Protein AF-A0A2K9E725-F1 (afdb_monomer_lite)

Radius of gyration: 13.04 Å; chains: 1; bounding box: 26×29×40 Å

Organism: NCBI:txid1677857

pLDDT: mean 79.43, std 13.57, range [33.56, 94.12]

Foldseek 3Di:
DPPPPDLVNVLVVLVVCLVVLLPDDQVRLVVVLVVVLVVCVVPDDPVLSVQLNV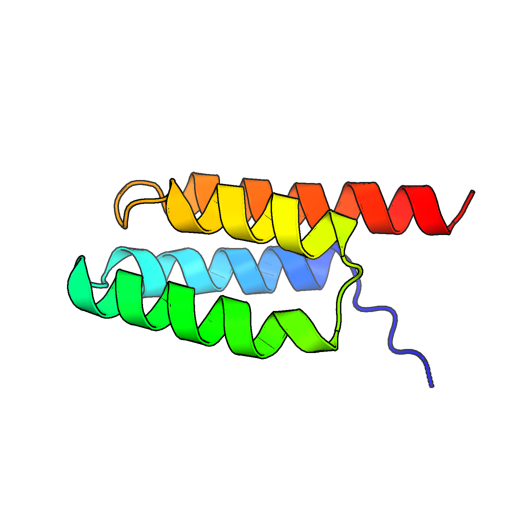LSVPDDSVCSVVSSVSNSVSVVVVVVVVVD

Structure (mmCIF, N/CA/C/O backbone):
data_AF-A0A2K9E725-F1
#
_entry.id   AF-A0A2K9E725-F1
#
loop_
_atom_site.group_PDB
_atom_site.id
_atom_site.type_symbol
_atom_site.label_atom_id
_atom_site.label_alt_id
_atom_site.label_comp_id
_atom_site.label_asym_id
_atom_site.label_entity_id
_atom_site.label_seq_id
_atom_site.pdbx_PDB_ins_code
_atom_site.Cartn_x
_atom_site.Cartn_y
_atom_site.Cartn_z
_atom_site.occupancy
_atom_site.B_iso_or_equiv
_atom_site.auth_seq_id
_atom_site.auth_comp_id
_atom_site.auth_asym_id
_atom_site.auth_atom_id
_atom_site.pdbx_PDB_model_num
ATOM 1 N N . MET A 1 1 ? 12.331 -20.025 -16.613 1.00 33.56 1 MET A N 1
ATOM 2 C CA . MET A 1 1 ? 10.857 -20.028 -16.519 1.00 33.56 1 MET A CA 1
ATOM 3 C C . MET A 1 1 ? 10.451 -18.688 -15.944 1.00 33.56 1 MET A C 1
ATOM 5 O O . MET A 1 1 ? 10.320 -18.570 -14.734 1.00 33.56 1 MET A O 1
ATOM 9 N N . ASP A 1 2 ? 10.313 -17.677 -16.796 1.00 41.78 2 ASP A N 1
ATOM 10 C CA . ASP A 1 2 ? 9.739 -16.408 -16.360 1.00 41.78 2 ASP A CA 1
ATOM 11 C C . ASP A 1 2 ? 8.231 -16.598 -16.300 1.00 41.78 2 ASP A C 1
ATOM 13 O O . ASP A 1 2 ? 7.542 -16.619 -17.320 1.00 41.78 2 ASP A O 1
ATOM 17 N N . GLN A 1 3 ? 7.712 -16.804 -15.091 1.00 40.31 3 GLN A N 1
ATOM 18 C CA . GLN A 1 3 ? 6.296 -16.595 -14.845 1.00 40.31 3 GLN A CA 1
ATOM 19 C C . GLN A 1 3 ? 6.052 -15.095 -15.008 1.00 40.31 3 GLN A C 1
ATOM 21 O O . GLN A 1 3 ? 6.166 -14.339 -14.045 1.00 40.31 3 GLN A O 1
ATOM 26 N N . LYS A 1 4 ? 5.755 -14.649 -16.236 1.00 49.69 4 LYS A N 1
ATOM 27 C CA . LYS A 1 4 ? 5.082 -13.367 -16.445 1.00 49.69 4 LYS A CA 1
ATOM 28 C C . LYS A 1 4 ? 3.772 -13.468 -15.675 1.00 49.69 4 LYS A C 1
ATOM 30 O O . LYS A 1 4 ? 2.836 -14.125 -16.123 1.00 49.69 4 LYS A O 1
ATOM 35 N N . ILE A 1 5 ? 3.759 -12.921 -14.464 1.00 54.31 5 ILE A N 1
ATOM 36 C CA . ILE A 1 5 ? 2.539 -12.784 -13.687 1.00 54.31 5 ILE A CA 1
ATOM 37 C C . ILE A 1 5 ? 1.603 -11.943 -14.554 1.00 54.31 5 ILE A C 1
ATOM 39 O O . ILE A 1 5 ? 1.945 -10.819 -14.913 1.00 54.31 5 ILE A O 1
ATOM 43 N N . ASP A 1 6 ? 0.465 -12.519 -14.938 1.00 64.12 6 ASP A N 1
ATOM 44 C CA . ASP A 1 6 ? -0.595 -11.808 -15.647 1.00 64.12 6 ASP A CA 1
ATOM 45 C C . ASP A 1 6 ? -1.029 -10.619 -14.782 1.00 64.12 6 ASP A C 1
ATOM 47 O O . ASP A 1 6 ? -1.416 -10.797 -13.621 1.00 64.12 6 ASP A O 1
ATOM 51 N N . SER A 1 7 ? -0.920 -9.407 -15.325 1.00 60.94 7 SER A N 1
ATOM 52 C CA . SER A 1 7 ? -1.272 -8.170 -14.627 1.00 60.94 7 SER A CA 1
ATOM 53 C C . SER A 1 7 ? -2.691 -8.211 -14.066 1.00 60.94 7 SER A C 1
ATOM 55 O O . SER A 1 7 ? -2.926 -7.737 -12.954 1.00 60.94 7 SER A O 1
ATOM 57 N N . ASN A 1 8 ? -3.620 -8.8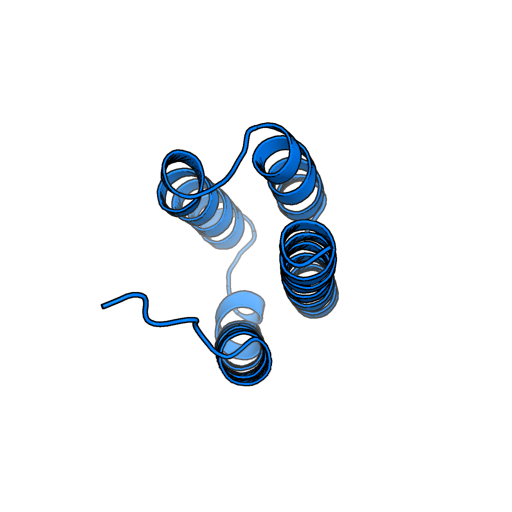75 -14.760 1.00 63.94 8 ASN A N 1
ATOM 58 C CA . ASN A 1 8 ? -4.990 -9.046 -14.285 1.00 63.94 8 ASN A CA 1
ATOM 59 C C . ASN A 1 8 ? -5.049 -9.928 -13.034 1.00 63.94 8 ASN A C 1
ATOM 61 O O . ASN A 1 8 ? -5.735 -9.594 -12.070 1.00 63.94 8 ASN A O 1
ATOM 65 N N . GLN A 1 9 ? -4.268 -11.013 -12.990 1.00 68.69 9 GLN A N 1
ATOM 66 C CA . GLN A 1 9 ? -4.181 -11.857 -11.795 1.00 68.69 9 GLN A CA 1
ATOM 67 C C . GLN A 1 9 ? -3.519 -11.127 -10.624 1.00 68.69 9 GLN A C 1
ATOM 69 O O . GLN A 1 9 ? -3.900 -11.344 -9.472 1.00 68.69 9 GLN A O 1
ATOM 74 N N . LEU A 1 10 ? -2.524 -10.277 -10.891 1.00 68.19 10 LEU A N 1
ATOM 75 C CA . LEU A 1 10 ? -1.892 -9.457 -9.859 1.00 68.19 10 LEU A CA 1
ATOM 76 C C . LEU A 1 10 ? -2.888 -8.437 -9.290 1.00 68.19 10 LEU A C 1
ATOM 78 O O . LEU A 1 10 ? -3.004 -8.308 -8.071 1.00 68.19 10 LEU A O 1
ATOM 82 N N . LYS A 1 11 ? -3.654 -7.781 -10.164 1.00 67.56 11 LYS A N 1
ATOM 83 C CA . LYS A 1 11 ? -4.712 -6.837 -9.802 1.00 67.56 11 LYS A CA 1
ATOM 84 C C . LYS A 1 11 ? -5.807 -7.507 -8.976 1.00 67.56 11 LYS A C 1
ATOM 86 O O . LYS A 1 11 ? -6.129 -7.010 -7.904 1.00 67.56 11 LYS A O 1
ATOM 91 N N . ASP A 1 12 ? -6.293 -8.676 -9.385 1.00 77.38 12 ASP A N 1
ATOM 92 C CA . ASP A 1 12 ? -7.292 -9.441 -8.626 1.00 77.38 12 ASP A CA 1
ATOM 93 C C . ASP A 1 12 ? -6.788 -9.846 -7.235 1.00 77.38 12 ASP A C 1
ATOM 95 O O . ASP A 1 12 ? -7.536 -9.821 -6.254 1.00 77.38 12 ASP A O 1
ATOM 99 N N . ARG A 1 13 ? -5.507 -10.219 -7.121 1.00 77.94 13 ARG A N 1
ATOM 100 C CA . ARG A 1 13 ? -4.885 -10.536 -5.827 1.00 77.94 13 ARG A CA 1
ATOM 101 C C . ARG A 1 13 ? -4.773 -9.300 -4.941 1.00 77.94 13 ARG A C 1
ATOM 103 O O . ARG A 1 13 ? -5.129 -9.384 -3.769 1.00 77.94 13 ARG A O 1
ATOM 110 N N . LEU A 1 14 ? -4.349 -8.163 -5.491 1.00 73.38 14 LEU A N 1
ATOM 111 C CA . LEU A 1 14 ? -4.297 -6.895 -4.762 1.00 73.38 14 LEU A CA 1
ATOM 112 C C . LEU A 1 14 ? -5.699 -6.440 -4.325 1.00 73.38 14 LEU A C 1
ATOM 114 O O . LEU A 1 14 ? -5.882 -6.028 -3.183 1.00 73.38 14 LEU A O 1
ATOM 118 N N . VAL A 1 15 ? -6.714 -6.603 -5.179 1.00 74.69 15 VAL A N 1
ATOM 119 C CA . VAL A 1 15 ? -8.112 -6.285 -4.851 1.00 74.69 15 VAL A CA 1
ATOM 120 C C . VAL A 1 15 ? -8.632 -7.156 -3.707 1.00 74.69 15 VAL A C 1
ATOM 122 O O . VAL A 1 15 ? -9.316 -6.660 -2.815 1.00 74.69 15 VAL A O 1
ATOM 125 N N . LYS A 1 16 ? -8.268 -8.443 -3.652 1.00 81.56 16 LYS A N 1
ATOM 126 C CA . LYS A 1 16 ? -8.624 -9.311 -2.512 1.00 81.56 16 LYS A CA 1
ATOM 127 C C . LYS A 1 16 ? -8.005 -8.841 -1.196 1.00 81.56 16 LYS A C 1
ATOM 129 O O . LYS A 1 16 ? -8.623 -9.022 -0.149 1.00 81.56 16 LYS A O 1
ATOM 134 N N . MET A 1 17 ? -6.828 -8.218 -1.242 1.00 79.88 17 MET A N 1
ATOM 135 C CA . MET A 1 17 ? -6.179 -7.673 -0.049 1.00 79.88 17 MET A CA 1
ATOM 136 C C . MET A 1 17 ? -6.908 -6.446 0.502 1.00 79.88 17 MET A C 1
ATOM 138 O O . MET A 1 17 ? -6.838 -6.224 1.703 1.00 79.88 17 MET A O 1
ATOM 142 N N . ILE A 1 18 ? -7.664 -5.701 -0.318 1.00 82.06 18 ILE A N 1
ATOM 143 C CA . ILE A 1 18 ? -8.405 -4.501 0.115 1.00 82.06 18 ILE A CA 1
ATOM 144 C C . ILE A 1 18 ? -9.264 -4.790 1.346 1.00 82.06 18 ILE A C 1
ATOM 146 O O . ILE A 1 18 ? -9.235 -4.018 2.297 1.00 82.06 18 ILE A O 1
ATOM 150 N N . LYS A 1 19 ? -10.006 -5.906 1.343 1.00 82.56 19 LYS A N 1
ATOM 151 C CA . LYS A 1 19 ? -10.888 -6.267 2.463 1.00 82.56 19 LYS A CA 1
ATOM 152 C C . LYS A 1 19 ? -10.117 -6.431 3.772 1.00 82.56 19 LYS A C 1
ATOM 154 O O . LYS A 1 19 ? -10.568 -5.943 4.789 1.00 82.56 19 LYS A O 1
ATOM 159 N N . ILE A 1 20 ? -8.952 -7.071 3.718 1.00 84.94 20 ILE A N 1
ATOM 160 C CA . ILE A 1 20 ? -8.114 -7.333 4.896 1.00 84.94 20 ILE A CA 1
ATOM 161 C C . ILE A 1 20 ? -7.423 -6.046 5.356 1.00 84.94 20 ILE A C 1
ATOM 163 O O . ILE A 1 20 ? -7.368 -5.755 6.542 1.00 84.94 20 ILE A O 1
ATOM 167 N N . LEU A 1 21 ? -6.904 -5.262 4.411 1.00 86.69 21 LEU A N 1
ATOM 168 C CA . LEU A 1 21 ? -6.149 -4.045 4.703 1.00 86.69 21 LEU A CA 1
ATOM 169 C C . LEU A 1 21 ? -7.030 -2.915 5.254 1.00 86.69 21 LEU A C 1
ATOM 171 O O . LEU A 1 21 ? -6.528 -2.088 6.008 1.00 86.69 21 LEU A O 1
ATOM 175 N N . LYS A 1 22 ? -8.320 -2.882 4.893 1.00 86.56 22 LYS A N 1
ATOM 176 C CA . LYS A 1 22 ? -9.303 -1.923 5.426 1.00 86.56 22 LYS A CA 1
ATOM 177 C C . LYS A 1 22 ? -9.590 -2.107 6.915 1.00 86.56 22 LYS A C 1
ATOM 179 O O . LYS A 1 22 ? -9.953 -1.134 7.565 1.00 86.56 22 LYS A O 1
ATOM 184 N N . ASP A 1 23 ? -9.429 -3.324 7.424 1.00 89.56 23 ASP A N 1
ATOM 185 C CA . ASP A 1 23 ? -9.725 -3.657 8.819 1.00 89.56 23 ASP A CA 1
ATOM 186 C C . ASP A 1 23 ? -8.517 -3.428 9.748 1.00 89.56 23 ASP A C 1
ATOM 188 O O . ASP A 1 23 ? -8.640 -3.576 10.962 1.00 89.56 23 ASP A O 1
ATOM 192 N N . LEU A 1 24 ? -7.353 -3.056 9.198 1.00 90.50 24 LEU A N 1
ATOM 193 C CA . LEU A 1 24 ? -6.157 -2.756 9.982 1.00 90.50 24 LEU A CA 1
ATOM 194 C C . LEU A 1 24 ? -6.285 -1.406 10.693 1.00 90.50 24 LEU A C 1
ATOM 196 O O . LEU A 1 24 ? -6.693 -0.403 10.100 1.00 90.50 24 LEU A O 1
ATOM 200 N N . SER A 1 25 ? -5.841 -1.358 11.948 1.00 91.88 25 SER A N 1
ATOM 201 C CA . SER A 1 25 ? -5.575 -0.096 12.642 1.00 91.88 25 SER A CA 1
ATOM 202 C C . SER A 1 25 ? -4.465 0.705 11.948 1.00 91.88 25 SER A C 1
ATOM 204 O O . SER A 1 25 ? -3.711 0.182 11.126 1.00 91.88 25 SER A O 1
ATOM 206 N N . GLU A 1 26 ? -4.320 1.990 12.287 1.00 89.94 26 GLU A N 1
ATOM 207 C CA . GLU A 1 26 ? -3.245 2.825 11.727 1.00 89.94 26 GLU A CA 1
ATOM 208 C C . GLU A 1 26 ? -1.846 2.245 11.996 1.00 89.94 26 GLU A C 1
ATOM 210 O O . GLU A 1 26 ? -0.984 2.287 11.114 1.00 89.94 26 GLU A O 1
ATOM 215 N N . GLU A 1 27 ? -1.634 1.659 13.179 1.00 93.94 27 GLU A N 1
ATOM 216 C CA . GLU A 1 27 ? -0.373 1.014 13.555 1.00 93.94 27 GLU A CA 1
ATOM 217 C C . GLU A 1 27 ? -0.108 -0.237 12.708 1.00 93.94 27 GLU A C 1
ATOM 219 O O . GLU A 1 27 ? 0.942 -0.349 12.068 1.00 93.94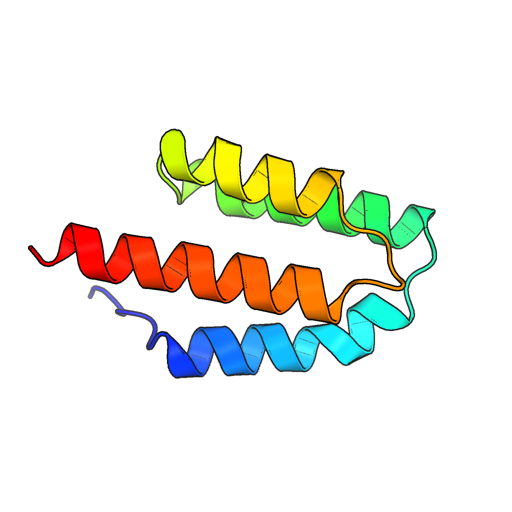 27 GLU A O 1
ATOM 224 N N . GLU A 1 28 ? -1.075 -1.155 12.636 1.00 94.06 28 GLU A N 1
ATOM 225 C CA . GLU A 1 28 ? -0.958 -2.381 11.839 1.00 94.06 28 GLU A CA 1
ATOM 226 C C . GLU A 1 28 ? -0.788 -2.074 10.348 1.00 94.06 28 GLU A C 1
ATOM 228 O O . GLU A 1 28 ? -0.010 -2.729 9.650 1.00 94.06 28 GLU A O 1
ATOM 233 N N . PHE A 1 29 ? -1.468 -1.038 9.856 1.00 92.50 29 PHE A N 1
ATOM 234 C CA . PHE A 1 29 ? -1.321 -0.574 8.487 1.00 92.50 29 PHE A CA 1
ATOM 235 C C . PHE A 1 29 ? 0.080 -0.011 8.231 1.00 92.50 29 PHE A C 1
ATOM 237 O O . PHE A 1 29 ? 0.688 -0.307 7.201 1.00 92.50 29 PHE A O 1
ATOM 244 N N . GLY A 1 30 ? 0.639 0.745 9.179 1.00 92.38 30 GLY A N 1
ATOM 245 C CA . GLY A 1 30 ? 2.031 1.195 9.138 1.00 92.38 30 GLY A CA 1
ATOM 246 C C . GLY A 1 30 ? 3.025 0.031 9.057 1.00 92.38 30 GLY A C 1
ATOM 247 O O . GLY A 1 30 ? 3.908 0.033 8.193 1.00 92.38 30 GLY A O 1
ATOM 248 N N . LEU A 1 31 ? 2.842 -0.999 9.891 1.00 94.12 31 LEU A N 1
ATOM 249 C CA . LEU A 1 31 ? 3.655 -2.222 9.862 1.00 94.12 31 LEU A CA 1
ATOM 250 C C . LEU A 1 31 ? 3.544 -2.944 8.515 1.00 94.12 31 LEU A C 1
ATOM 252 O O . LEU A 1 31 ? 4.566 -3.298 7.920 1.00 94.12 31 LEU A O 1
ATOM 256 N N . PHE A 1 32 ? 2.324 -3.091 7.992 1.00 91.75 32 PHE A N 1
ATOM 257 C CA . PHE A 1 32 ? 2.083 -3.658 6.667 1.00 91.75 32 PHE A CA 1
ATOM 258 C C . PHE A 1 32 ? 2.848 -2.896 5.580 1.00 91.75 32 PHE A C 1
ATOM 260 O O . PHE A 1 32 ? 3.557 -3.517 4.785 1.00 91.75 32 PHE A O 1
ATOM 267 N N . LYS A 1 33 ? 2.760 -1.558 5.560 1.00 91.38 33 LYS A N 1
ATOM 268 C CA . LYS A 1 33 ? 3.484 -0.727 4.588 1.00 91.38 33 LYS A CA 1
ATOM 269 C C . LYS A 1 33 ? 4.989 -0.965 4.667 1.00 91.38 33 LYS A C 1
ATOM 271 O O . LYS A 1 33 ? 5.632 -1.146 3.632 1.00 91.38 33 LYS A O 1
ATOM 276 N N . GLY A 1 34 ? 5.544 -1.016 5.878 1.00 92.25 34 GLY A N 1
ATOM 277 C CA . GLY A 1 34 ? 6.960 -1.306 6.106 1.00 92.25 34 GLY A CA 1
ATOM 278 C C . GLY A 1 34 ? 7.381 -2.672 5.557 1.00 92.25 34 GLY A C 1
ATOM 279 O O . GLY A 1 34 ? 8.352 -2.767 4.800 1.00 92.25 34 GLY A O 1
ATOM 280 N N . TRP A 1 35 ? 6.627 -3.727 5.875 1.00 93.62 35 TRP A N 1
ATOM 281 C CA . TRP A 1 35 ? 6.893 -5.079 5.374 1.00 93.62 35 TRP A CA 1
ATOM 282 C C . TRP A 1 35 ? 6.772 -5.167 3.856 1.00 93.62 35 TRP A C 1
ATOM 284 O O . TRP A 1 35 ? 7.643 -5.737 3.198 1.00 93.62 35 TRP A O 1
ATOM 294 N N . PHE A 1 36 ? 5.735 -4.560 3.282 1.00 87.94 36 PHE A N 1
ATOM 295 C CA . PHE A 1 36 ? 5.502 -4.584 1.845 1.00 87.94 36 PHE A CA 1
ATOM 296 C C . PHE A 1 36 ? 6.643 -3.904 1.076 1.00 87.94 36 PHE A C 1
ATOM 298 O O . PHE A 1 36 ? 7.171 -4.482 0.124 1.00 87.94 36 PHE A O 1
ATOM 305 N N . LYS A 1 37 ? 7.123 -2.744 1.548 1.00 87.50 37 LYS A N 1
ATOM 306 C CA . LYS A 1 37 ? 8.318 -2.076 0.999 1.00 87.50 37 LYS A CA 1
ATOM 307 C C . LYS A 1 37 ? 9.544 -2.979 1.034 1.00 87.50 37 LYS A C 1
ATOM 309 O O . LYS A 1 37 ? 10.268 -3.077 0.045 1.00 87.50 37 LYS A O 1
ATOM 314 N N . TRP A 1 38 ? 9.781 -3.642 2.163 1.00 89.12 38 TRP A N 1
ATOM 315 C CA . TRP A 1 38 ? 10.947 -4.505 2.346 1.00 89.12 38 TRP A CA 1
ATOM 316 C C . TRP A 1 38 ? 10.918 -5.720 1.408 1.00 89.12 38 TRP A C 1
ATOM 318 O O . TRP A 1 38 ? 11.931 -6.054 0.797 1.00 89.12 38 TRP A O 1
ATOM 328 N N . ILE A 1 39 ? 9.741 -6.328 1.223 1.00 84.88 39 ILE A N 1
ATOM 329 C CA . ILE A 1 39 ? 9.524 -7.454 0.301 1.00 84.88 39 ILE A CA 1
ATOM 330 C C . ILE A 1 39 ? 9.739 -7.035 -1.159 1.00 84.88 39 ILE A C 1
ATOM 332 O O . ILE A 1 39 ? 10.321 -7.793 -1.942 1.00 84.88 39 ILE A O 1
ATOM 336 N N . LEU A 1 40 ? 9.263 -5.845 -1.537 1.00 81.00 40 LEU A N 1
ATOM 337 C CA . LEU A 1 40 ? 9.322 -5.368 -2.916 1.00 81.00 40 LEU A CA 1
ATOM 338 C C . LEU A 1 40 ? 10.698 -4.844 -3.312 1.00 81.00 40 LEU A C 1
ATOM 340 O O . LEU A 1 40 ? 11.147 -5.155 -4.412 1.00 81.00 40 LEU A O 1
ATOM 344 N N . LYS A 1 41 ? 11.384 -4.097 -2.433 1.00 80.56 41 LYS A N 1
ATOM 345 C CA . LYS A 1 41 ? 12.671 -3.432 -2.713 1.00 80.56 41 LYS A CA 1
ATOM 346 C C . LYS A 1 41 ? 13.667 -4.263 -3.532 1.00 80.56 41 LYS A C 1
ATOM 348 O O . LYS A 1 41 ? 14.179 -3.705 -4.499 1.00 80.56 41 LYS A O 1
ATOM 353 N N . PRO A 1 42 ? 13.962 -5.541 -3.228 1.00 82.12 42 PRO A N 1
ATOM 354 C CA . PRO A 1 42 ? 14.948 -6.311 -3.992 1.00 82.12 42 PRO A CA 1
ATOM 355 C C . PRO A 1 42 ? 14.485 -6.731 -5.399 1.00 82.12 42 PRO A C 1
ATOM 357 O O . PRO A 1 42 ? 15.297 -7.222 -6.175 1.00 82.12 42 PRO A O 1
ATOM 360 N N . ARG A 1 43 ? 13.201 -6.567 -5.738 1.00 79.81 43 ARG A N 1
ATOM 361 C CA . ARG A 1 43 ? 12.573 -7.102 -6.961 1.00 79.81 43 ARG A CA 1
ATOM 362 C C . ARG A 1 43 ? 12.210 -6.036 -7.994 1.00 79.81 43 ARG A C 1
ATOM 364 O O . ARG A 1 43 ? 11.697 -6.378 -9.053 1.00 79.81 43 ARG A O 1
ATOM 371 N N . ILE A 1 44 ? 12.429 -4.761 -7.678 1.00 78.94 44 ILE A N 1
ATOM 372 C CA . ILE A 1 44 ? 11.983 -3.625 -8.491 1.00 78.94 44 ILE A CA 1
ATOM 373 C C . ILE A 1 44 ? 13.119 -2.629 -8.741 1.00 78.94 44 ILE A C 1
ATOM 375 O O . ILE A 1 44 ? 14.063 -2.527 -7.951 1.00 78.94 44 ILE A O 1
ATOM 379 N N . SER A 1 45 ? 13.022 -1.891 -9.850 1.00 82.75 45 SER A N 1
ATOM 380 C CA . SER A 1 45 ? 13.986 -0.849 -10.210 1.00 82.75 45 SER A CA 1
ATOM 381 C C . SER A 1 45 ? 13.946 0.318 -9.222 1.00 82.75 45 SER A C 1
ATOM 383 O O . SER A 1 45 ? 12.971 0.515 -8.500 1.00 82.75 45 SER A O 1
ATOM 385 N N . GLU A 1 46 ? 15.005 1.124 -9.196 1.00 83.38 46 GLU A N 1
ATOM 386 C CA . GLU A 1 46 ? 15.074 2.302 -8.329 1.00 83.38 46 GLU A CA 1
ATOM 387 C C . GLU A 1 46 ? 13.979 3.335 -8.622 1.00 83.38 46 GLU A C 1
ATOM 389 O O . GLU A 1 46 ? 13.352 3.831 -7.690 1.00 83.38 46 GLU A O 1
ATOM 394 N N . GLU A 1 47 ? 13.648 3.564 -9.894 1.00 82.81 47 GLU A N 1
ATOM 395 C CA . GLU A 1 47 ? 12.516 4.417 -10.279 1.00 82.81 47 GLU A CA 1
ATOM 396 C C . GLU A 1 47 ? 11.185 3.910 -9.691 1.00 82.81 47 GLU A C 1
ATOM 398 O O . GLU A 1 47 ? 10.390 4.689 -9.161 1.00 82.81 47 GLU A O 1
ATOM 403 N N . LEU A 1 48 ? 10.955 2.593 -9.737 1.00 81.44 48 LEU A N 1
ATOM 404 C CA . LEU A 1 48 ? 9.740 1.980 -9.201 1.00 81.44 48 LEU A CA 1
ATOM 405 C C . LEU A 1 48 ? 9.712 2.023 -7.669 1.00 81.44 48 LEU A C 1
ATOM 407 O O . LEU A 1 48 ? 8.642 2.186 -7.083 1.00 81.44 48 LEU A O 1
ATOM 411 N N . ARG A 1 49 ? 10.880 1.938 -7.014 1.00 86.25 49 ARG A N 1
ATOM 412 C CA . ARG A 1 49 ? 10.997 2.095 -5.556 1.00 86.25 49 ARG A CA 1
ATOM 413 C C . ARG A 1 49 ? 10.450 3.445 -5.109 1.00 86.25 49 ARG A C 1
ATOM 415 O O . ARG A 1 49 ? 9.595 3.459 -4.233 1.00 86.25 49 ARG A O 1
ATOM 422 N N . PHE A 1 50 ? 10.857 4.545 -5.748 1.00 88.62 50 PHE A N 1
ATOM 423 C CA . PHE A 1 50 ? 10.380 5.883 -5.381 1.00 88.62 50 PHE A CA 1
ATOM 424 C C . PHE A 1 50 ? 8.865 6.045 -5.551 1.00 88.62 50 PHE A C 1
ATOM 426 O O . PHE A 1 50 ? 8.203 6.573 -4.661 1.00 88.62 50 PHE A O 1
ATOM 433 N N . LYS A 1 51 ? 8.301 5.558 -6.663 1.00 88.06 51 LYS A N 1
ATOM 434 C CA . LYS A 1 51 ? 6.855 5.649 -6.929 1.00 88.06 51 LYS A CA 1
ATOM 435 C C . LYS A 1 51 ? 6.030 4.833 -5.933 1.00 88.06 51 LYS A C 1
ATOM 437 O O . LYS A 1 51 ? 5.040 5.326 -5.402 1.00 88.06 51 LYS A O 1
ATOM 442 N N . ILE A 1 52 ? 6.451 3.599 -5.652 1.00 88.00 52 ILE A N 1
ATOM 443 C CA . ILE A 1 52 ? 5.780 2.737 -4.670 1.00 88.00 52 ILE A CA 1
ATOM 444 C C . ILE A 1 52 ? 5.924 3.310 -3.258 1.00 88.00 52 ILE A C 1
ATOM 446 O O . ILE A 1 52 ? 4.951 3.302 -2.505 1.00 88.00 52 ILE A O 1
ATOM 450 N N . ASP A 1 53 ? 7.099 3.834 -2.901 1.00 90.31 53 ASP A N 1
ATOM 451 C CA . ASP A 1 53 ? 7.308 4.465 -1.599 1.00 90.31 53 ASP A CA 1
ATOM 452 C C . ASP A 1 53 ? 6.372 5.660 -1.399 1.00 90.31 53 ASP A C 1
ATOM 454 O O . ASP A 1 53 ? 5.738 5.733 -0.347 1.00 90.31 53 ASP A O 1
ATOM 458 N N . ASP A 1 54 ? 6.225 6.527 -2.404 1.00 91.81 54 ASP A N 1
ATOM 459 C CA . ASP A 1 54 ? 5.330 7.689 -2.357 1.00 91.81 54 ASP A CA 1
ATOM 460 C C . ASP A 1 54 ? 3.857 7.290 -2.172 1.00 91.81 54 ASP A C 1
ATOM 462 O O . ASP A 1 54 ? 3.175 7.822 -1.293 1.00 91.81 54 ASP A O 1
ATOM 466 N N . ILE A 1 55 ? 3.383 6.303 -2.946 1.00 91.19 55 ILE A N 1
ATOM 467 C CA . ILE A 1 55 ? 2.011 5.785 -2.839 1.00 91.19 55 ILE A CA 1
ATOM 468 C C . ILE A 1 55 ? 1.758 5.247 -1.430 1.00 91.19 55 ILE A C 1
ATOM 470 O O . ILE A 1 55 ? 0.755 5.588 -0.804 1.00 91.19 55 ILE A O 1
ATOM 474 N N . LEU A 1 56 ? 2.665 4.418 -0.910 1.00 91.19 56 LEU A N 1
ATOM 475 C CA . LEU A 1 56 ? 2.498 3.802 0.402 1.00 91.19 56 LEU A CA 1
ATOM 476 C C . LEU A 1 56 ? 2.570 4.845 1.526 1.00 91.19 56 LEU A C 1
ATOM 478 O O . LEU A 1 56 ? 1.698 4.855 2.393 1.00 91.19 56 LEU A O 1
ATOM 482 N N . GLU A 1 57 ? 3.554 5.748 1.529 1.00 90.31 57 GLU A N 1
ATOM 483 C CA . GLU A 1 57 ? 3.690 6.747 2.603 1.00 90.31 57 GLU A CA 1
ATOM 484 C C . GLU A 1 57 ? 2.448 7.632 2.730 1.00 90.31 57 GLU A C 1
ATOM 486 O O . GLU A 1 57 ? 1.964 7.847 3.841 1.00 90.31 57 GLU A O 1
ATOM 491 N N . LYS A 1 58 ? 1.875 8.064 1.603 1.00 89.56 58 LYS A N 1
ATOM 492 C CA . LYS A 1 58 ? 0.688 8.932 1.588 1.00 89.56 58 LYS A CA 1
ATOM 493 C C . LYS A 1 58 ? -0.609 8.218 1.955 1.00 89.56 58 LYS A C 1
ATOM 495 O O . LYS A 1 58 ? -1.571 8.882 2.324 1.00 89.56 58 LYS A O 1
ATOM 500 N N . SER A 1 59 ? -0.644 6.891 1.862 1.00 88.62 59 SER A N 1
ATOM 501 C CA . SER A 1 59 ? -1.871 6.121 2.059 1.00 88.62 59 SER A CA 1
ATOM 502 C C . SER A 1 59 ? -2.238 5.970 3.534 1.00 88.62 59 SER A C 1
ATOM 504 O O . SER A 1 59 ? -1.385 5.652 4.377 1.00 88.62 59 SER A O 1
ATOM 506 N N . ARG A 1 60 ? -3.538 6.114 3.814 1.00 86.81 60 ARG A N 1
ATOM 507 C CA . ARG A 1 60 ? -4.193 5.782 5.089 1.00 86.81 60 ARG A CA 1
ATOM 508 C C . ARG A 1 60 ? -5.051 4.513 4.966 1.00 86.81 60 ARG A C 1
ATOM 510 O O . ARG A 1 60 ? -5.454 4.176 3.850 1.00 86.81 60 ARG A O 1
ATOM 517 N N . PRO A 1 61 ? -5.412 3.842 6.079 1.00 84.19 61 PRO A N 1
ATOM 518 C CA . PRO A 1 61 ? -6.301 2.672 6.042 1.00 84.19 61 PRO A CA 1
ATOM 519 C C . PRO A 1 61 ? -7.640 2.946 5.332 1.00 84.19 61 PRO A C 1
ATOM 521 O O . PRO A 1 61 ? -8.143 2.122 4.570 1.00 84.19 61 PRO A O 1
ATOM 524 N N . THR A 1 62 ? -8.188 4.155 5.488 1.00 85.44 62 THR A N 1
ATOM 525 C CA . THR A 1 62 ? -9.432 4.581 4.822 1.00 85.44 62 THR A CA 1
ATOM 526 C C . THR A 1 62 ? -9.303 4.720 3.301 1.00 85.44 62 THR A C 1
ATOM 528 O O . THR A 1 62 ? -10.311 4.773 2.603 1.00 85.44 62 THR A O 1
ATOM 531 N N . GLU A 1 63 ? -8.080 4.759 2.771 1.00 87.06 63 GLU A N 1
ATOM 532 C CA . GLU A 1 63 ? -7.760 4.994 1.356 1.00 87.06 63 GLU A CA 1
ATOM 533 C C . GLU A 1 63 ? -7.148 3.754 0.681 1.00 87.06 63 GLU A C 1
ATOM 535 O O . GLU A 1 63 ? -6.602 3.837 -0.420 1.00 87.06 63 GLU A O 1
ATOM 540 N N . VAL A 1 64 ? -7.259 2.584 1.319 1.00 86.81 64 VAL A N 1
ATOM 541 C CA . VAL A 1 64 ? -6.686 1.309 0.854 1.00 86.81 64 VAL A CA 1
ATOM 542 C C . VAL A 1 64 ? -7.066 0.961 -0.585 1.00 86.81 64 VAL A C 1
ATOM 544 O O . VAL A 1 64 ? -6.234 0.428 -1.318 1.00 86.81 64 VAL A O 1
ATOM 547 N N . GLU A 1 65 ? -8.292 1.262 -1.018 1.00 83.25 65 GLU A N 1
ATOM 548 C CA . GLU A 1 65 ? -8.711 1.020 -2.407 1.00 83.25 65 GLU A CA 1
ATOM 549 C C . GLU A 1 65 ? -7.883 1.844 -3.389 1.00 83.25 65 GLU A C 1
ATOM 551 O O . GLU A 1 65 ? -7.319 1.293 -4.334 1.00 83.25 65 GLU A O 1
ATOM 556 N N . ASN A 1 66 ? -7.743 3.144 -3.125 1.00 85.81 66 ASN A N 1
ATOM 557 C CA . ASN A 1 66 ? -6.961 4.052 -3.961 1.00 85.81 66 ASN A CA 1
ATOM 558 C C . ASN A 1 66 ? -5.486 3.647 -3.976 1.00 85.81 66 ASN A C 1
ATOM 560 O O . ASN A 1 66 ? -4.868 3.616 -5.038 1.00 85.81 66 ASN A O 1
ATOM 564 N N . MET A 1 67 ? -4.937 3.268 -2.818 1.00 89.62 67 MET A N 1
ATOM 565 C CA . MET A 1 67 ? -3.581 2.733 -2.718 1.00 89.62 67 MET A CA 1
ATOM 566 C C . MET A 1 67 ? -3.400 1.512 -3.627 1.00 89.62 67 MET A C 1
ATOM 568 O O . MET A 1 67 ? -2.467 1.470 -4.427 1.00 89.62 67 MET A O 1
ATOM 572 N N . VAL A 1 68 ? -4.298 0.527 -3.534 1.00 84.25 68 VAL A N 1
ATOM 573 C CA . VAL A 1 68 ? -4.232 -0.708 -4.325 1.00 84.25 68 VAL A CA 1
ATOM 574 C C . VAL A 1 68 ? -4.322 -0.427 -5.825 1.00 84.25 68 VAL A C 1
ATOM 576 O O . VAL A 1 68 ? -3.525 -0.975 -6.589 1.00 84.25 68 VAL A O 1
ATOM 579 N N . TYR A 1 69 ? -5.232 0.447 -6.256 1.00 82.62 69 TYR A N 1
ATOM 580 C CA . TYR A 1 69 ? -5.342 0.815 -7.669 1.00 82.62 69 TYR A CA 1
ATOM 581 C C . TYR A 1 69 ? -4.100 1.550 -8.179 1.00 82.62 69 TYR A C 1
ATOM 583 O O . TYR A 1 69 ? -3.604 1.223 -9.256 1.00 82.62 69 TYR A O 1
ATOM 591 N N . ASN A 1 70 ? -3.551 2.483 -7.397 1.00 86.75 70 ASN A N 1
ATOM 592 C CA . ASN A 1 70 ? -2.336 3.209 -7.766 1.00 86.75 70 ASN A CA 1
ATOM 593 C C . ASN A 1 70 ? -1.128 2.272 -7.884 1.00 86.75 70 ASN A C 1
ATOM 595 O O . ASN A 1 70 ? -0.347 2.390 -8.831 1.00 86.75 70 ASN A O 1
ATOM 599 N N . LEU A 1 71 ? -0.995 1.307 -6.969 1.00 85.38 71 LEU A N 1
ATOM 600 C CA . LEU A 1 71 ? 0.041 0.276 -7.047 1.00 85.38 71 LEU A CA 1
ATOM 601 C C . LEU A 1 71 ? -0.120 -0.587 -8.306 1.00 85.38 71 LEU A C 1
ATOM 603 O O . LEU A 1 71 ? 0.858 -0.794 -9.020 1.00 85.38 71 LEU A O 1
ATOM 607 N N . ALA A 1 72 ? -1.337 -1.052 -8.604 1.00 78.69 72 ALA A N 1
ATOM 608 C CA . ALA A 1 72 ? -1.607 -1.869 -9.788 1.00 78.69 72 ALA A CA 1
ATOM 609 C C . ALA A 1 72 ? -1.283 -1.116 -11.092 1.00 78.69 72 ALA A C 1
ATOM 611 O O . ALA A 1 72 ? -0.548 -1.634 -11.929 1.00 78.69 72 ALA A O 1
ATOM 612 N N . ASN A 1 73 ? -1.744 0.132 -11.224 1.00 81.94 73 ASN A N 1
ATOM 613 C CA . ASN A 1 73 ? -1.482 0.957 -12.407 1.00 81.94 73 ASN A CA 1
ATOM 614 C C . ASN A 1 73 ? 0.016 1.242 -12.590 1.00 81.94 73 ASN A C 1
ATOM 616 O O . ASN A 1 73 ? 0.529 1.154 -13.702 1.00 81.94 73 ASN A O 1
ATOM 620 N N . THR A 1 74 ? 0.738 1.523 -11.499 1.00 81.62 74 THR A N 1
ATOM 621 C CA . THR A 1 74 ? 2.189 1.772 -11.552 1.00 81.62 74 THR A CA 1
ATOM 622 C C . THR A 1 74 ? 2.948 0.547 -12.074 1.00 81.62 74 THR A C 1
ATOM 624 O O . THR A 1 74 ? 3.908 0.681 -12.834 1.00 81.62 74 THR A O 1
ATOM 627 N N . ILE A 1 75 ? 2.514 -0.658 -11.694 1.00 74.62 75 ILE A N 1
ATOM 628 C CA . ILE A 1 75 ? 3.103 -1.914 -12.175 1.00 74.62 75 ILE A CA 1
ATOM 629 C C . ILE A 1 75 ? 2.770 -2.144 -13.660 1.00 74.62 75 ILE A C 1
ATOM 631 O O . ILE A 1 75 ? 3.657 -2.529 -14.431 1.00 74.62 75 ILE A O 1
ATOM 635 N N . ASP A 1 76 ? 1.534 -1.866 -14.080 1.00 72.81 76 ASP A N 1
ATOM 636 C CA . ASP A 1 76 ? 1.090 -2.020 -15.472 1.00 72.81 76 ASP A CA 1
ATOM 637 C C . ASP A 1 76 ? 1.825 -1.071 -16.428 1.00 72.81 76 ASP A C 1
ATOM 639 O O . ASP A 1 76 ? 2.354 -1.514 -17.452 1.00 72.81 76 ASP A O 1
ATOM 643 N N . GLU A 1 77 ? 1.937 0.213 -16.078 1.00 73.69 77 GLU A N 1
ATOM 644 C CA . GLU A 1 77 ? 2.649 1.219 -16.879 1.00 73.69 77 GLU A CA 1
ATOM 645 C C . GLU A 1 77 ? 4.111 0.828 -17.128 1.00 73.69 77 GLU A C 1
ATOM 647 O O . GLU A 1 77 ? 4.647 1.016 -18.222 1.00 73.69 77 GLU A O 1
ATOM 652 N N . MET A 1 78 ? 4.775 0.268 -16.117 1.00 67.88 78 MET A N 1
ATOM 653 C CA . MET A 1 78 ? 6.174 -0.139 -16.236 1.00 67.88 78 MET A CA 1
ATOM 654 C C . MET A 1 78 ? 6.343 -1.435 -17.020 1.00 67.88 78 MET A C 1
ATOM 656 O O . MET A 1 78 ? 7.295 -1.562 -17.789 1.00 67.88 78 MET A O 1
ATOM 660 N N . THR A 1 79 ? 5.398 -2.366 -16.886 1.00 65.69 79 THR A N 1
ATOM 661 C CA . THR A 1 79 ? 5.370 -3.594 -17.690 1.00 65.69 79 THR A CA 1
ATOM 662 C C . THR A 1 79 ? 5.202 -3.269 -19.175 1.00 65.69 79 THR A C 1
ATOM 664 O O . THR A 1 79 ? 5.879 -3.860 -20.013 1.00 65.69 79 THR A O 1
ATOM 667 N N . GLN A 1 80 ? 4.362 -2.284 -19.506 1.00 65.94 80 GLN A N 1
ATOM 668 C CA . GLN A 1 80 ? 4.202 -1.798 -20.877 1.00 65.94 80 GLN A CA 1
ATOM 669 C C . GLN A 1 80 ? 5.468 -1.108 -21.400 1.00 65.94 80 GLN A C 1
ATOM 671 O O . GLN A 1 80 ? 5.901 -1.420 -22.504 1.00 65.94 80 GLN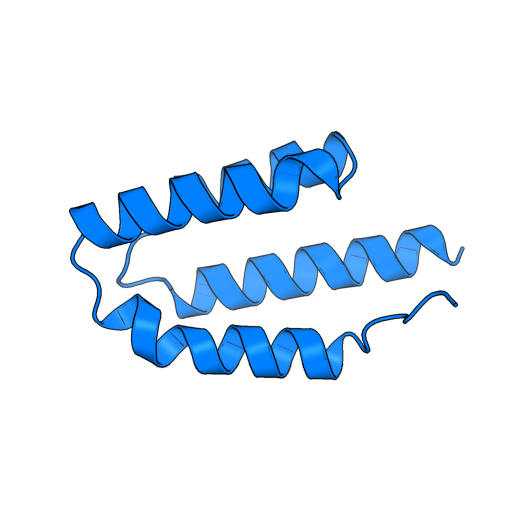 A O 1
ATOM 676 N N . LYS A 1 81 ? 6.110 -0.237 -20.608 1.00 62.12 81 LYS A N 1
ATOM 677 C CA . LYS A 1 81 ? 7.361 0.440 -21.007 1.00 62.12 81 LYS A CA 1
ATOM 678 C C . LYS A 1 81 ? 8.539 -0.510 -21.237 1.00 62.12 81 LYS A C 1
ATOM 680 O O . LYS A 1 81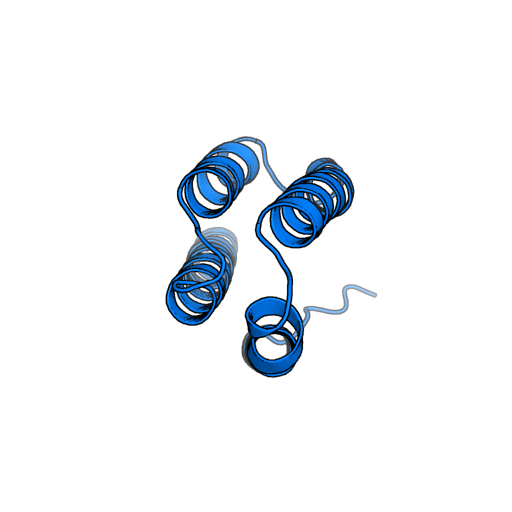 ? 9.384 -0.209 -22.063 1.00 62.12 81 LYS A O 1
ATOM 685 N N . ALA A 1 82 ? 8.607 -1.635 -20.528 1.00 58.62 82 ALA A N 1
ATOM 686 C CA . ALA A 1 82 ? 9.668 -2.629 -20.706 1.00 58.62 82 ALA A CA 1
ATOM 687 C C . ALA A 1 82 ? 9.495 -3.513 -21.960 1.00 58.62 82 ALA A C 1
ATOM 689 O O . ALA A 1 82 ? 10.399 -4.275 -22.296 1.00 58.62 82 ALA A O 1
ATOM 690 N N . MET A 1 83 ? 8.331 -3.462 -22.620 1.00 52.69 83 MET A N 1
ATOM 691 C CA . MET A 1 83 ? 8.034 -4.222 -23.843 1.00 52.69 83 MET A CA 1
ATOM 692 C C . MET A 1 83 ? 8.217 -3.408 -25.136 1.00 52.69 83 MET A C 1
ATOM 694 O O . MET A 1 83 ? 7.983 -3.960 -26.212 1.00 52.69 83 MET A O 1
ATOM 698 N N . VAL A 1 84 ? 8.611 -2.133 -25.034 1.00 42.94 84 VAL A N 1
ATOM 699 C CA . VAL A 1 84 ? 8.822 -1.202 -26.158 1.00 42.94 84 VAL A 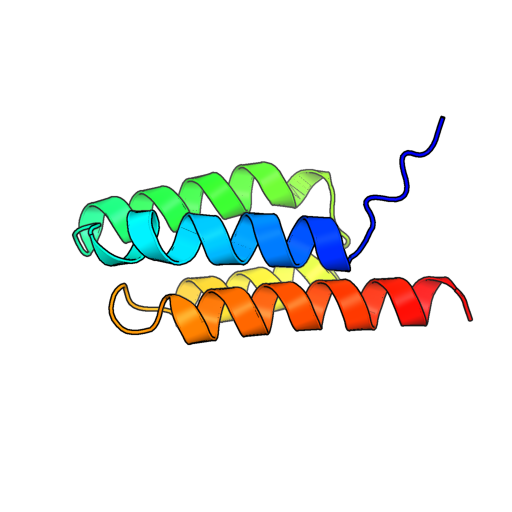CA 1
ATOM 700 C C . VAL A 1 84 ? 10.309 -0.948 -26.366 1.00 42.94 84 VAL A C 1
ATOM 702 O O . VAL A 1 84 ? 11.019 -0.780 -25.350 1.00 42.94 84 VAL A O 1
#

Sequence (84 aa):
MDQKIDSNQLKDRLVKMIKILKDLSEEEFGLFKGWFKWILKPRISEELRFKIDDILEKSRPTEVENMVYNLANTIDEMTQKAMV

Secondary structure (DSSP, 8-state):
------HHHHHHHHHHHHHHHHTS-HHHHHHHHHHHHHHHGGGS-HHHHHHHHHHHHH--GGGHHHHHHHHHHHHHHHHHHTT-